Protein AF-A0A1F3GCR2-F1 (afdb_monomer)

Radius of gyration: 20.83 Å; Cα contacts (8 Å, |Δi|>4): 159; chains: 1; bounding box: 46×33×62 Å

Structure (mmCIF, N/CA/C/O backbone):
data_AF-A0A1F3GCR2-F1
#
_entry.id   AF-A0A1F3GCR2-F1
#
loop_
_atom_site.group_PDB
_atom_site.id
_atom_site.type_symbol
_atom_site.label_atom_id
_atom_site.label_alt_id
_atom_site.label_comp_id
_atom_site.label_asym_id
_atom_site.label_entity_id
_atom_site.label_seq_id
_atom_site.pdbx_PDB_ins_code
_atom_site.Cartn_x
_atom_site.Cartn_y
_atom_site.Cartn_z
_atom_site.occupancy
_atom_site.B_iso_or_equiv
_atom_site.auth_seq_id
_atom_site.auth_comp_id
_atom_site.auth_asym_id
_atom_site.auth_atom_id
_atom_site.pdbx_PDB_model_num
ATOM 1 N N . MET A 1 1 ? -13.170 -10.053 -37.640 1.00 44.31 1 MET A N 1
ATOM 2 C CA . MET A 1 1 ? -11.865 -10.417 -37.049 1.00 44.31 1 MET A CA 1
ATOM 3 C C . MET A 1 1 ? -12.094 -10.859 -35.613 1.00 44.31 1 MET A C 1
ATOM 5 O O . MET A 1 1 ? -12.408 -10.020 -34.782 1.00 44.31 1 MET A O 1
ATOM 9 N N . LYS A 1 2 ? -12.037 -12.164 -35.334 1.00 43.25 2 LYS A N 1
ATOM 10 C CA . LYS A 1 2 ? -12.021 -12.698 -33.964 1.00 43.25 2 LYS A CA 1
ATOM 11 C C . LYS A 1 2 ? -10.584 -13.135 -33.670 1.00 43.25 2 LYS A C 1
ATOM 13 O O . LYS A 1 2 ? -10.009 -13.834 -34.495 1.00 43.25 2 LYS A O 1
ATOM 18 N N . ASN A 1 3 ? -10.061 -12.718 -32.517 1.00 50.19 3 ASN A N 1
ATOM 19 C CA . ASN A 1 3 ? -8.775 -13.117 -31.923 1.00 50.19 3 ASN A CA 1
ATOM 20 C C . ASN A 1 3 ? -7.511 -12.500 -32.552 1.00 50.19 3 ASN A C 1
ATOM 22 O O . ASN A 1 3 ? -6.663 -13.206 -33.088 1.00 50.19 3 ASN A O 1
ATOM 26 N N . LEU A 1 4 ? -7.353 -11.178 -32.428 1.00 59.25 4 LEU A N 1
ATOM 27 C CA . LEU A 1 4 ? -6.036 -10.543 -32.547 1.00 59.25 4 LEU A CA 1
ATOM 28 C C . LEU A 1 4 ? -5.310 -10.690 -31.196 1.00 59.25 4 LEU A C 1
ATOM 30 O O . LEU A 1 4 ? -5.756 -10.112 -30.206 1.00 59.25 4 LEU A O 1
ATOM 34 N N . LYS A 1 5 ? -4.227 -11.473 -31.143 1.00 60.41 5 LYS A N 1
ATOM 35 C CA . LYS A 1 5 ? -3.336 -11.585 -29.977 1.00 60.41 5 LYS A CA 1
ATOM 36 C C . LYS A 1 5 ? -1.999 -10.946 -30.348 1.00 60.41 5 LYS A C 1
ATOM 38 O O . LYS A 1 5 ? -1.374 -11.366 -31.316 1.00 60.41 5 LYS A O 1
ATOM 43 N N . LEU A 1 6 ? -1.606 -9.903 -29.623 1.00 55.84 6 LEU A N 1
ATOM 44 C CA . LEU A 1 6 ? -0.288 -9.284 -29.750 1.00 55.84 6 LEU A CA 1
ATOM 45 C C . LEU A 1 6 ? 0.623 -9.934 -28.709 1.00 55.84 6 LEU A C 1
ATOM 47 O O . LEU A 1 6 ? 0.330 -9.876 -27.517 1.00 55.84 6 LEU A O 1
ATOM 51 N N . GLU A 1 7 ? 1.695 -10.569 -29.164 1.00 58.28 7 GLU A N 1
ATOM 52 C CA . GLU A 1 7 ? 2.743 -11.128 -28.308 1.00 58.28 7 GLU A CA 1
ATOM 53 C C . GLU A 1 7 ? 4.044 -10.365 -28.563 1.00 58.28 7 GLU A C 1
ATOM 55 O O . GLU A 1 7 ? 4.331 -9.962 -29.693 1.00 58.28 7 GLU A O 1
ATOM 60 N N . ILE A 1 8 ? 4.822 -10.131 -27.506 1.00 57.66 8 ILE A N 1
ATOM 61 C CA . ILE A 1 8 ? 6.130 -9.485 -27.616 1.00 57.66 8 ILE A CA 1
ATOM 62 C C . ILE A 1 8 ? 7.105 -10.528 -28.170 1.00 57.66 8 ILE A C 1
ATOM 64 O O . ILE A 1 8 ? 7.432 -11.500 -27.495 1.00 57.66 8 ILE A O 1
ATOM 68 N N . TYR A 1 9 ? 7.561 -10.336 -29.408 1.00 57.28 9 TYR A N 1
ATOM 69 C CA . TYR A 1 9 ? 8.553 -11.209 -30.030 1.00 57.28 9 TYR A CA 1
ATOM 70 C C . TYR A 1 9 ? 9.962 -10.825 -29.561 1.00 57.28 9 TYR A C 1
ATOM 72 O O . TYR A 1 9 ? 10.453 -9.737 -29.868 1.00 57.28 9 TYR A O 1
ATOM 80 N N . SER A 1 10 ? 10.618 -11.721 -28.823 1.00 56.03 10 SER A N 1
ATOM 81 C CA . SER A 1 10 ? 12.043 -11.603 -28.510 1.00 56.03 10 SER A CA 1
ATOM 82 C C . SER A 1 10 ? 12.876 -12.178 -29.665 1.00 56.03 10 SER A C 1
ATOM 84 O O . SER A 1 10 ? 12.560 -13.270 -30.136 1.00 56.03 10 SER A O 1
ATOM 86 N N . PRO A 1 11 ? 13.963 -11.517 -30.113 1.00 58.31 11 PRO A N 1
ATOM 87 C CA . PRO A 1 11 ? 14.823 -12.013 -31.194 1.00 58.31 11 PRO A CA 1
ATOM 88 C C . PRO A 1 11 ? 15.498 -13.362 -30.906 1.00 58.31 11 PRO A C 1
ATOM 90 O O . PRO A 1 11 ? 16.046 -13.967 -31.824 1.00 58.31 11 PRO A O 1
ATOM 93 N N . ASN A 1 12 ? 15.494 -13.816 -29.647 1.00 59.03 12 ASN A N 1
ATOM 94 C CA . ASN A 1 12 ? 16.051 -15.099 -29.244 1.00 59.03 12 ASN A CA 1
ATOM 95 C C . ASN A 1 12 ? 15.032 -15.888 -28.392 1.00 59.03 12 ASN A C 1
ATOM 97 O O . ASN A 1 12 ? 14.849 -15.544 -27.220 1.00 59.03 12 ASN A O 1
ATOM 101 N N . PRO A 1 13 ? 14.366 -16.913 -28.955 1.00 59.16 13 PRO A N 1
ATOM 102 C CA . PRO A 1 13 ? 13.295 -17.654 -28.285 1.00 59.16 13 PRO A CA 1
ATOM 103 C C . PRO A 1 13 ? 13.781 -18.601 -27.175 1.00 59.16 13 PRO A C 1
ATOM 105 O O . PRO A 1 13 ? 12.969 -19.038 -26.370 1.00 59.16 13 PRO A O 1
ATOM 108 N N . GLU A 1 14 ? 15.083 -18.904 -27.102 1.00 58.78 14 GLU A N 1
ATOM 109 C CA . GLU A 1 14 ? 15.666 -19.779 -26.065 1.00 58.78 14 GLU A CA 1
ATOM 110 C C . GLU A 1 14 ? 16.108 -19.027 -24.802 1.00 58.78 14 GLU A C 1
ATOM 112 O O . GLU A 1 14 ? 16.554 -19.632 -23.828 1.00 58.78 14 GLU A O 1
ATOM 117 N N . ARG A 1 15 ? 16.031 -17.692 -24.800 1.00 55.38 15 ARG A N 1
ATOM 118 C CA . ARG A 1 15 ? 16.437 -16.897 -23.644 1.00 55.38 15 ARG A CA 1
ATOM 119 C C . ARG A 1 15 ? 15.263 -16.834 -22.673 1.00 55.38 15 ARG A C 1
ATOM 121 O O . ARG A 1 15 ? 14.265 -16.199 -22.998 1.00 55.38 15 ARG A O 1
ATOM 128 N N . GLU A 1 16 ? 15.386 -17.450 -21.496 1.00 59.53 16 GLU A N 1
ATOM 129 C CA . GLU A 1 16 ? 14.458 -17.178 -20.395 1.00 59.53 16 GLU A CA 1
ATOM 130 C C . GLU A 1 16 ? 14.497 -15.678 -20.108 1.00 59.53 16 GLU A C 1
ATOM 132 O O . GLU A 1 16 ? 15.512 -15.108 -19.695 1.00 59.53 16 GLU A O 1
ATOM 137 N N . ILE A 1 17 ? 13.399 -15.012 -20.443 1.00 60.03 17 ILE A N 1
ATOM 138 C CA . ILE A 1 17 ? 13.232 -13.598 -20.178 1.00 60.03 17 ILE A CA 1
ATOM 139 C C . ILE A 1 17 ? 12.741 -13.525 -18.745 1.00 60.03 17 ILE A C 1
ATOM 141 O O . ILE A 1 17 ? 11.571 -13.768 -18.471 1.00 60.03 17 ILE A O 1
ATOM 145 N N . ASP A 1 18 ? 13.653 -13.226 -17.831 1.00 68.25 18 ASP A N 1
ATOM 146 C CA . ASP A 1 18 ? 13.284 -12.867 -16.472 1.00 68.25 18 ASP A CA 1
ATOM 147 C C . ASP A 1 18 ? 12.486 -11.552 -16.532 1.00 68.25 18 ASP A C 1
ATOM 149 O O . ASP A 1 18 ? 13.044 -10.487 -16.818 1.00 68.25 18 ASP A O 1
ATOM 153 N N . THR A 1 19 ? 11.166 -11.643 -16.358 1.00 69.56 19 THR A N 1
ATOM 154 C CA . THR A 1 19 ? 10.236 -10.504 -16.411 1.00 69.56 19 THR A CA 1
ATOM 155 C C . THR A 1 19 ? 9.913 -9.948 -15.031 1.00 69.56 19 THR A C 1
ATOM 157 O O . THR A 1 19 ? 9.610 -8.760 -14.906 1.00 69.56 19 THR A O 1
ATOM 160 N N . ASP A 1 20 ? 10.007 -10.777 -13.991 1.00 76.25 20 ASP A N 1
ATOM 161 C CA . ASP A 1 20 ? 9.373 -10.505 -12.706 1.00 76.25 20 ASP A CA 1
ATOM 162 C C . ASP A 1 20 ? 10.411 -10.087 -11.671 1.00 76.25 20 ASP A C 1
ATOM 164 O O . ASP A 1 20 ? 11.407 -10.766 -11.434 1.00 76.25 20 ASP A O 1
ATOM 168 N N . THR A 1 21 ? 10.206 -8.941 -11.028 1.00 81.12 21 THR A N 1
ATOM 169 C CA . THR A 1 21 ? 11.073 -8.492 -9.933 1.00 81.12 21 THR A CA 1
ATOM 170 C C . THR A 1 21 ? 10.354 -8.662 -8.605 1.00 81.12 21 THR A C 1
ATOM 172 O O . THR A 1 21 ? 9.324 -8.033 -8.368 1.00 81.12 21 THR A O 1
ATOM 175 N N . VAL A 1 22 ? 10.937 -9.476 -7.725 1.00 84.88 22 VAL A N 1
ATOM 176 C CA . VAL A 1 22 ? 10.458 -9.679 -6.356 1.00 84.88 22 VAL A CA 1
ATOM 177 C C . VAL A 1 22 ? 11.186 -8.723 -5.416 1.00 84.88 22 VAL A C 1
ATOM 179 O O . VAL A 1 22 ? 12.404 -8.559 -5.491 1.00 84.88 22 VAL A O 1
ATOM 182 N N . TYR A 1 23 ? 10.426 -8.084 -4.531 1.00 83.50 23 TYR A N 1
ATOM 183 C CA . TYR A 1 23 ? 10.950 -7.279 -3.436 1.00 83.50 23 TYR A CA 1
ATOM 184 C C . TYR A 1 23 ? 10.464 -7.882 -2.121 1.00 83.50 23 TYR A C 1
ATOM 186 O O . TYR A 1 23 ? 9.260 -8.015 -1.914 1.00 83.50 23 TYR A O 1
ATOM 194 N N . GLU A 1 24 ? 11.396 -8.204 -1.232 1.00 82.19 24 GLU A N 1
ATOM 195 C CA . GLU A 1 24 ? 11.115 -8.837 0.054 1.00 82.19 24 GLU A CA 1
ATOM 196 C C . GLU A 1 24 ? 11.684 -8.017 1.214 1.00 82.19 24 GLU A C 1
ATOM 198 O O . GLU A 1 24 ? 12.645 -7.256 1.063 1.00 82.19 24 GLU A O 1
ATOM 203 N N . ASN A 1 25 ? 11.056 -8.152 2.381 1.00 78.38 25 ASN A N 1
ATOM 204 C CA . ASN A 1 25 ? 11.597 -7.630 3.625 1.00 78.38 25 ASN A CA 1
ATOM 205 C C . ASN A 1 25 ? 12.339 -8.751 4.357 1.00 78.38 25 ASN A C 1
ATOM 207 O O . ASN A 1 25 ? 11.826 -9.861 4.451 1.00 78.38 25 ASN A O 1
ATOM 211 N N . ILE A 1 26 ? 13.495 -8.440 4.938 1.00 79.94 26 ILE A N 1
ATOM 212 C CA . ILE A 1 26 ? 14.248 -9.395 5.756 1.00 79.94 26 ILE A CA 1
ATOM 213 C C . ILE A 1 26 ? 13.646 -9.377 7.165 1.00 79.94 26 ILE A C 1
ATOM 215 O O . ILE A 1 26 ? 13.687 -8.349 7.846 1.00 79.94 26 ILE A O 1
ATOM 219 N N . ILE A 1 27 ? 13.059 -10.497 7.590 1.00 75.94 27 ILE A N 1
ATOM 220 C CA . ILE A 1 27 ? 12.409 -10.659 8.900 1.00 75.94 27 ILE A CA 1
ATOM 221 C C . ILE A 1 27 ? 13.014 -11.827 9.679 1.00 75.94 27 ILE A C 1
ATOM 223 O O . ILE A 1 27 ? 13.680 -12.686 9.114 1.00 75.94 27 ILE A O 1
ATOM 227 N N . ASN A 1 28 ? 12.774 -11.854 10.991 1.00 74.75 28 ASN A N 1
ATOM 228 C CA . ASN A 1 28 ? 13.057 -13.029 11.806 1.00 74.75 28 ASN A CA 1
ATOM 229 C C . ASN A 1 28 ? 11.890 -14.024 11.667 1.00 74.75 28 ASN A C 1
ATOM 231 O O . ASN A 1 28 ? 10.785 -13.733 12.130 1.00 74.75 28 ASN A O 1
ATOM 235 N N . GLU A 1 29 ? 12.139 -15.159 11.013 1.00 74.12 29 GLU A N 1
ATOM 236 C CA . GLU A 1 29 ? 11.129 -16.177 10.688 1.00 74.12 29 GLU A CA 1
ATOM 237 C C . GLU A 1 29 ? 10.505 -16.830 11.932 1.00 74.12 29 GLU A C 1
ATOM 239 O O . GLU A 1 29 ? 9.338 -17.211 11.905 1.00 74.12 29 GLU A O 1
ATOM 244 N N . ASP A 1 30 ? 11.228 -16.882 13.055 1.00 77.38 30 ASP A N 1
ATOM 245 C CA . ASP A 1 30 ? 10.810 -17.630 14.250 1.00 77.38 30 ASP A CA 1
ATOM 246 C C . ASP A 1 30 ? 9.564 -17.047 14.948 1.00 77.38 30 ASP A C 1
ATOM 248 O O . ASP A 1 30 ? 8.899 -17.735 15.725 1.00 77.38 30 ASP A O 1
ATOM 252 N N . TYR A 1 31 ? 9.238 -15.772 14.704 1.00 70.06 31 TYR A N 1
ATOM 253 C CA . TYR A 1 31 ? 8.223 -15.034 15.474 1.00 70.06 31 TYR A CA 1
ATOM 254 C C . TYR A 1 31 ? 7.165 -14.331 14.619 1.00 70.06 31 TYR A C 1
ATOM 256 O O . TYR A 1 31 ? 6.331 -13.596 15.158 1.00 70.06 31 TYR A O 1
ATOM 264 N N . VAL A 1 32 ? 7.187 -14.513 13.297 1.00 70.81 32 VAL A N 1
ATOM 265 C CA . VAL A 1 32 ? 6.358 -13.735 12.369 1.00 70.81 32 VAL A CA 1
ATOM 266 C C . VAL A 1 32 ? 5.591 -14.669 11.440 1.00 70.81 32 VAL A C 1
ATOM 268 O O . VAL A 1 32 ? 6.116 -15.665 10.957 1.00 70.81 32 VAL A O 1
ATOM 271 N N . LYS A 1 33 ? 4.318 -14.351 11.189 1.00 72.19 33 LYS A N 1
ATOM 272 C CA . LYS A 1 33 ? 3.535 -15.034 10.154 1.00 72.19 33 LYS A CA 1
ATOM 273 C C . LYS A 1 33 ? 3.915 -14.483 8.786 1.00 72.19 33 LYS A C 1
ATOM 275 O O . LYS A 1 33 ? 4.009 -13.266 8.632 1.00 72.19 33 LYS A O 1
ATOM 280 N N . GLU A 1 34 ? 4.067 -15.368 7.807 1.00 74.06 34 GLU A N 1
ATOM 281 C CA . GLU A 1 34 ? 4.267 -14.972 6.415 1.00 74.06 34 GLU A CA 1
ATOM 282 C C . GLU A 1 34 ? 3.098 -14.091 5.946 1.00 74.06 34 GLU A C 1
ATOM 284 O O . GLU A 1 34 ? 1.926 -14.396 6.187 1.00 74.06 34 GLU A O 1
ATOM 289 N N . GLY A 1 35 ? 3.434 -12.946 5.352 1.00 74.75 35 GLY A N 1
ATOM 290 C CA . GLY A 1 35 ? 2.455 -12.022 4.789 1.00 74.75 35 GLY A CA 1
ATOM 291 C C . GLY A 1 35 ? 1.962 -12.487 3.420 1.00 74.75 35 GLY A C 1
ATOM 292 O O . GLY A 1 35 ? 2.582 -13.320 2.768 1.00 74.75 35 GLY A O 1
ATOM 293 N N . GLU A 1 36 ? 0.858 -11.913 2.953 1.00 79.38 36 GLU A N 1
ATOM 294 C CA . GLU A 1 36 ? 0.371 -12.185 1.599 1.00 79.38 36 GLU A CA 1
ATOM 295 C C . GLU A 1 36 ? 1.286 -11.562 0.535 1.00 79.38 36 GLU A C 1
ATOM 297 O O . GLU A 1 36 ? 1.768 -10.432 0.677 1.00 79.38 36 GLU A O 1
ATOM 302 N N . THR A 1 37 ? 1.489 -12.278 -0.574 1.00 83.88 37 THR A N 1
ATOM 303 C CA . THR A 1 37 ? 2.193 -11.746 -1.744 1.00 83.88 37 THR A CA 1
ATOM 304 C C . THR A 1 37 ? 1.348 -10.672 -2.429 1.00 83.88 37 THR A C 1
ATOM 306 O O . THR A 1 37 ? 0.215 -10.916 -2.841 1.00 83.88 37 THR A O 1
ATOM 309 N N . ILE A 1 38 ? 1.918 -9.480 -2.613 1.00 84.00 38 ILE A N 1
ATOM 310 C CA . ILE A 1 38 ? 1.239 -8.359 -3.271 1.00 84.00 38 ILE A CA 1
ATOM 311 C C . ILE A 1 38 ? 1.694 -8.269 -4.730 1.00 84.00 38 ILE A C 1
ATOM 313 O O . ILE A 1 38 ? 2.818 -7.861 -5.016 1.00 84.00 38 ILE A O 1
ATOM 317 N N . GLY A 1 39 ? 0.798 -8.605 -5.661 1.00 86.25 39 GLY A N 1
ATOM 318 C CA . GLY A 1 39 ? 1.018 -8.430 -7.099 1.00 86.25 39 GLY A CA 1
ATOM 319 C C . GLY A 1 39 ? 0.697 -7.008 -7.565 1.00 86.25 39 GLY A C 1
ATOM 320 O O . GLY A 1 39 ? -0.440 -6.546 -7.441 1.00 86.25 39 GLY A O 1
ATOM 321 N N . LEU A 1 40 ? 1.681 -6.308 -8.132 1.00 84.88 40 LEU A N 1
ATOM 322 C CA . LEU A 1 40 ? 1.511 -4.948 -8.648 1.00 84.88 40 LEU A CA 1
ATOM 323 C C . LEU A 1 40 ? 1.175 -4.958 -10.143 1.00 84.88 40 LEU A C 1
ATOM 325 O O . LEU A 1 40 ? 1.796 -5.660 -10.934 1.00 84.88 40 LEU A O 1
ATOM 329 N N . LYS A 1 41 ? 0.188 -4.145 -10.541 1.00 85.94 41 LYS A N 1
ATOM 330 C CA . LYS A 1 41 ? -0.199 -3.977 -11.957 1.00 85.94 41 LYS A CA 1
ATOM 331 C C . LYS A 1 41 ? 0.622 -2.918 -12.691 1.00 85.94 41 LYS A C 1
ATOM 333 O O . LYS A 1 41 ? 0.663 -2.936 -13.916 1.00 85.94 41 LYS A O 1
ATOM 338 N N . ILE A 1 42 ? 1.200 -1.975 -11.950 1.00 84.94 42 ILE A N 1
ATOM 339 C CA . ILE A 1 42 ? 2.044 -0.881 -12.440 1.00 84.94 42 ILE A CA 1
ATOM 340 C C . ILE A 1 42 ? 3.344 -0.976 -11.649 1.00 84.94 42 ILE A C 1
ATOM 342 O O . ILE A 1 42 ? 3.291 -0.972 -10.418 1.00 84.94 42 ILE A O 1
ATOM 346 N N . CYS A 1 43 ? 4.473 -1.078 -12.347 1.00 86.38 43 CYS A N 1
ATOM 347 C CA . CYS A 1 43 ? 5.771 -1.383 -11.745 1.00 86.38 43 CYS A CA 1
ATOM 348 C C . CYS A 1 43 ? 6.876 -0.535 -12.369 1.00 86.38 43 CYS A C 1
ATOM 350 O O . CYS A 1 43 ? 6.868 -0.248 -13.569 1.00 86.38 43 CYS A O 1
ATOM 352 N N . THR A 1 44 ? 7.867 -0.183 -11.564 1.00 88.00 44 THR A N 1
ATOM 353 C CA . THR A 1 44 ? 9.068 0.519 -12.007 1.00 88.00 44 THR A CA 1
ATOM 354 C C . THR A 1 44 ? 9.848 -0.328 -13.007 1.00 88.00 44 THR A C 1
ATOM 356 O O . THR A 1 44 ? 9.971 -1.541 -12.852 1.00 88.00 44 THR A O 1
ATOM 359 N N . TYR A 1 45 ? 10.400 0.310 -14.038 1.00 87.44 45 TYR A N 1
ATOM 360 C CA . TYR A 1 45 ? 11.250 -0.385 -14.998 1.00 87.44 45 TYR A CA 1
ATOM 361 C C . TYR A 1 45 ? 12.582 -0.792 -14.352 1.00 87.44 45 TYR A C 1
ATOM 363 O O . TYR A 1 45 ? 13.316 0.051 -13.838 1.00 87.44 45 TYR A O 1
ATOM 371 N N . THR A 1 46 ? 12.906 -2.084 -14.404 1.00 82.31 46 THR A N 1
ATOM 372 C CA . THR A 1 46 ? 14.088 -2.675 -13.749 1.00 82.31 46 THR A CA 1
ATOM 373 C C . THR A 1 46 ? 15.223 -3.017 -14.716 1.00 82.31 46 THR A C 1
ATOM 375 O O . THR A 1 46 ? 16.195 -3.652 -14.320 1.00 82.31 46 THR A O 1
ATOM 378 N N . GLY A 1 47 ? 15.127 -2.609 -15.987 1.00 77.50 47 GLY A N 1
ATOM 379 C CA . GLY A 1 47 ? 16.101 -2.995 -17.020 1.00 77.50 47 GLY A CA 1
ATOM 380 C C . GLY A 1 47 ? 15.883 -4.398 -17.596 1.00 77.50 47 GLY A C 1
ATOM 381 O O . GLY A 1 47 ? 16.661 -4.828 -18.445 1.00 77.50 47 GLY A O 1
ATOM 382 N N . LYS A 1 48 ? 14.836 -5.095 -17.136 1.00 80.00 48 LYS A N 1
ATOM 383 C CA . LYS A 1 48 ? 14.336 -6.363 -17.683 1.00 80.00 48 LYS A CA 1
ATOM 384 C C . LYS A 1 48 ? 13.548 -6.121 -18.981 1.00 80.00 48 LYS A C 1
ATOM 386 O O . LYS A 1 48 ? 13.683 -5.079 -19.622 1.00 80.00 48 LYS A O 1
ATOM 391 N N . SER A 1 49 ? 12.728 -7.083 -19.401 1.00 69.56 49 SER A N 1
ATOM 392 C CA . SER A 1 49 ? 11.865 -6.929 -20.576 1.00 69.56 49 SER A CA 1
ATOM 393 C C . SER A 1 49 ? 10.997 -5.675 -20.515 1.00 69.56 49 SER A C 1
ATOM 395 O O . SER A 1 49 ? 10.512 -5.286 -19.451 1.00 69.56 49 SER A O 1
ATOM 397 N N . LEU A 1 50 ? 10.730 -5.095 -21.684 1.00 66.06 50 LEU A N 1
ATOM 398 C CA . LEU A 1 50 ? 9.767 -4.009 -21.830 1.00 66.06 50 LEU A CA 1
ATOM 399 C C . LEU A 1 50 ? 8.391 -4.456 -21.319 1.00 66.06 50 LEU A C 1
ATOM 401 O O . LEU A 1 50 ? 7.856 -5.470 -21.764 1.00 66.06 50 LEU A O 1
ATOM 405 N N . SER A 1 51 ? 7.820 -3.674 -20.407 1.00 71.38 51 SER A N 1
ATOM 406 C CA . SER A 1 51 ? 6.479 -3.885 -19.870 1.00 71.38 51 SER A CA 1
ATOM 407 C C . SER A 1 51 ? 5.630 -2.643 -20.103 1.00 71.38 51 SER A C 1
ATOM 409 O O . SER A 1 51 ? 6.051 -1.526 -19.802 1.00 71.38 51 SER A O 1
ATOM 411 N N . TYR A 1 52 ? 4.405 -2.833 -20.597 1.00 73.69 52 TYR A N 1
ATOM 412 C CA . TYR A 1 52 ? 3.417 -1.754 -20.729 1.00 73.69 52 TYR A CA 1
ATOM 413 C C . TYR A 1 52 ? 2.985 -1.175 -19.373 1.00 73.69 52 TYR A C 1
ATOM 415 O O . TYR A 1 52 ? 2.399 -0.097 -19.317 1.00 73.69 52 TYR A O 1
ATOM 423 N N . SER A 1 53 ? 3.289 -1.881 -18.284 1.00 81.50 53 SER A N 1
ATOM 424 C CA . SER A 1 53 ? 3.004 -1.468 -16.913 1.00 81.50 53 SER A C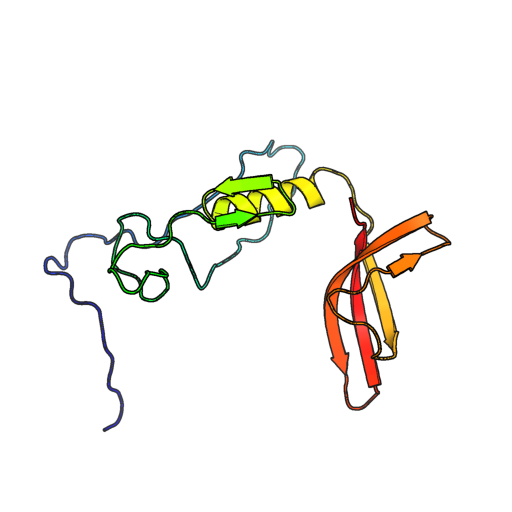A 1
ATOM 425 C C . SER A 1 53 ? 4.046 -0.512 -16.327 1.00 81.50 53 SER A C 1
ATOM 427 O O . SER A 1 53 ? 3.865 -0.060 -15.196 1.00 81.50 53 SER A O 1
ATOM 429 N N . SER A 1 54 ? 5.123 -0.200 -17.059 1.00 87.19 54 SER A N 1
ATOM 430 C CA . SER A 1 54 ? 6.160 0.722 -16.596 1.00 87.19 54 SER A CA 1
ATOM 431 C C . SER A 1 54 ? 5.913 2.154 -17.075 1.00 87.19 54 SER A C 1
ATOM 433 O O . SER A 1 54 ? 5.985 2.421 -18.276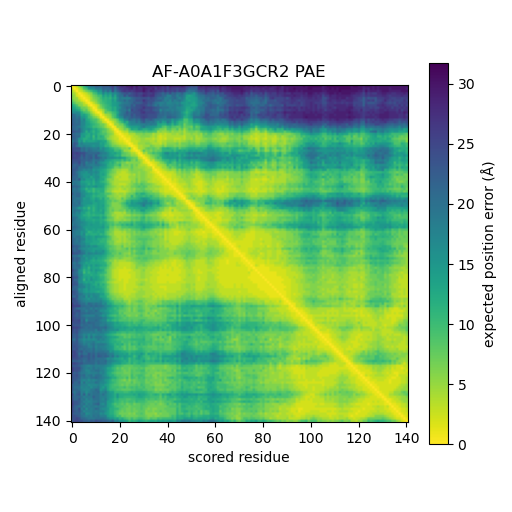 1.00 87.19 54 SER A O 1
ATOM 435 N N . PRO A 1 55 ? 5.640 3.101 -16.160 1.00 86.25 55 PRO A N 1
ATOM 436 C CA . PRO A 1 55 ? 5.364 4.478 -16.535 1.00 86.25 55 PRO A CA 1
ATOM 437 C C . PRO A 1 55 ? 6.627 5.175 -17.059 1.00 86.25 55 PRO A C 1
ATOM 439 O O . PRO A 1 55 ? 7.707 5.091 -16.467 1.00 86.25 55 PRO A O 1
ATOM 442 N N . PHE A 1 56 ? 6.472 5.911 -18.158 1.00 88.69 56 PHE A N 1
ATOM 443 C CA . PHE A 1 56 ? 7.513 6.730 -18.770 1.00 88.69 56 PHE A CA 1
ATOM 444 C C . PHE A 1 56 ? 6.981 8.136 -19.064 1.00 88.69 56 PHE A C 1
ATOM 446 O O . PHE A 1 56 ? 5.782 8.355 -19.241 1.00 88.69 56 PHE A O 1
ATOM 453 N N . LEU A 1 57 ? 7.884 9.108 -19.071 1.00 88.00 57 LEU A N 1
ATOM 454 C CA . LEU A 1 57 ? 7.605 10.496 -19.413 1.00 88.00 57 LEU A CA 1
ATOM 455 C C . LEU A 1 57 ? 7.576 10.666 -20.937 1.00 88.00 57 LEU A C 1
ATOM 457 O O . LEU A 1 57 ? 8.161 9.877 -21.673 1.00 88.00 57 LEU A O 1
ATOM 461 N N . SER A 1 58 ? 6.965 11.742 -21.435 1.00 88.56 58 SER A N 1
ATOM 462 C CA . SER A 1 58 ? 6.882 12.027 -22.880 1.00 88.56 58 SER A CA 1
ATOM 463 C C . SER A 1 58 ? 8.244 12.133 -23.586 1.00 88.56 58 SER A C 1
ATOM 465 O O . SER A 1 58 ? 8.312 12.005 -24.804 1.00 88.56 58 SER A O 1
ATOM 467 N N . ASN A 1 59 ? 9.325 12.349 -22.831 1.00 89.00 59 ASN A N 1
ATOM 468 C CA . ASN A 1 59 ? 10.705 12.370 -23.319 1.00 89.00 59 ASN A CA 1
ATOM 469 C C . ASN A 1 59 ? 11.344 10.969 -23.444 1.00 89.00 59 ASN A C 1
ATOM 471 O O . ASN A 1 59 ? 12.515 10.875 -23.799 1.00 89.00 59 ASN A O 1
ATOM 475 N N . GLY A 1 60 ? 10.602 9.898 -23.142 1.00 83.75 60 GLY A N 1
ATOM 476 C CA . GLY A 1 60 ? 11.065 8.511 -23.217 1.00 83.75 60 GLY A CA 1
ATOM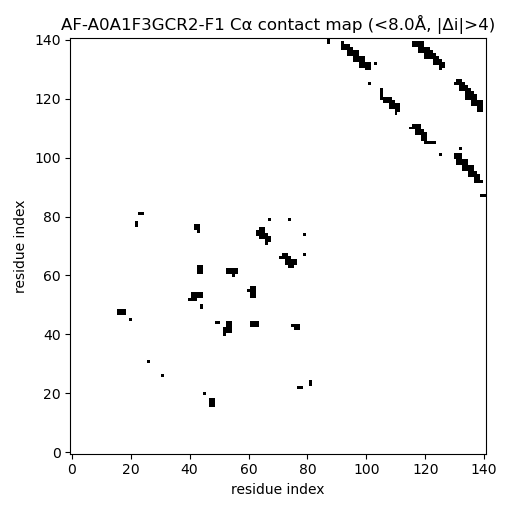 477 C C . GLY A 1 60 ? 11.774 7.995 -21.960 1.00 83.75 60 GLY A C 1
ATOM 478 O O . GLY A 1 60 ? 12.166 6.831 -21.925 1.00 83.75 60 GLY A O 1
ATOM 479 N N . SER A 1 61 ? 11.926 8.816 -20.917 1.00 87.94 61 SER A N 1
ATOM 480 C CA . SER A 1 61 ? 12.556 8.400 -19.660 1.00 87.94 61 SER A CA 1
ATOM 481 C C . SER A 1 61 ? 11.568 7.686 -18.739 1.00 87.94 61 SER A C 1
ATOM 483 O O . SER A 1 61 ? 10.476 8.193 -18.478 1.00 87.94 61 SER A O 1
ATOM 485 N N . TYR A 1 62 ? 11.967 6.543 -18.182 1.00 88.62 62 TYR A N 1
ATOM 486 C CA . TYR A 1 62 ? 11.180 5.834 -17.170 1.00 88.62 62 TYR A CA 1
ATOM 487 C C . TYR A 1 62 ? 11.128 6.591 -15.842 1.00 88.62 62 TYR A C 1
ATOM 489 O O . TYR A 1 62 ? 12.109 7.204 -15.415 1.00 88.62 62 TYR A O 1
ATOM 497 N N . ILE A 1 63 ? 9.988 6.504 -15.159 1.00 88.88 63 ILE A N 1
ATOM 498 C CA . ILE A 1 63 ? 9.848 7.007 -13.793 1.00 88.88 63 ILE A CA 1
ATOM 499 C C . ILE A 1 63 ? 10.410 5.949 -12.841 1.00 88.88 63 ILE A C 1
ATOM 501 O O . ILE A 1 63 ? 9.817 4.887 -12.676 1.00 88.88 63 ILE A O 1
ATOM 505 N N . LEU A 1 64 ? 11.565 6.239 -12.236 1.00 88.56 64 LEU A N 1
ATOM 506 C CA . LEU A 1 64 ? 12.274 5.297 -11.358 1.00 88.56 64 LEU A CA 1
ATOM 507 C C . LEU A 1 64 ? 11.983 5.508 -9.869 1.00 88.56 64 LEU A C 1
ATOM 509 O O . LEU A 1 64 ? 11.995 4.563 -9.085 1.00 88.56 64 LEU A O 1
ATOM 513 N N . THR A 1 65 ? 11.752 6.751 -9.456 1.00 91.06 65 THR A N 1
ATOM 514 C CA . THR A 1 65 ? 11.542 7.103 -8.050 1.00 91.06 65 THR A CA 1
ATOM 515 C C . THR A 1 65 ? 10.359 8.043 -7.902 1.00 91.06 65 THR A C 1
ATOM 517 O O . THR A 1 65 ? 10.042 8.821 -8.802 1.00 91.06 65 THR A O 1
ATOM 520 N N . LEU A 1 66 ? 9.702 7.964 -6.746 1.00 89.69 66 LEU A N 1
ATOM 521 C CA . LEU A 1 66 ? 8.631 8.865 -6.343 1.00 89.69 66 LEU A CA 1
ATOM 522 C C . LEU A 1 66 ? 8.946 9.451 -4.971 1.00 89.69 66 LEU A C 1
ATOM 524 O O . LEU A 1 66 ? 9.483 8.772 -4.092 1.00 89.69 66 LEU A O 1
ATOM 528 N N . THR A 1 67 ? 8.570 10.712 -4.786 1.00 90.25 67 THR A N 1
ATOM 529 C CA . THR A 1 67 ? 8.625 11.373 -3.483 1.00 90.25 67 THR A CA 1
ATOM 530 C C . THR A 1 67 ? 7.349 11.054 -2.716 1.00 90.25 67 THR A C 1
ATOM 532 O O . THR A 1 67 ? 6.251 11.396 -3.154 1.00 90.25 67 THR A O 1
ATOM 535 N N . ASN A 1 68 ? 7.483 10.414 -1.556 1.00 89.50 68 ASN A N 1
ATOM 536 C CA . ASN A 1 68 ? 6.373 10.184 -0.642 1.00 89.50 68 ASN A CA 1
ATOM 537 C C . ASN A 1 68 ? 6.438 11.192 0.510 1.00 89.50 68 ASN A C 1
ATOM 539 O O . ASN A 1 68 ? 7.298 11.087 1.384 1.00 89.50 68 ASN A O 1
ATOM 543 N N . SER A 1 69 ? 5.507 12.147 0.536 1.00 88.31 69 SER A N 1
ATOM 544 C CA . SER A 1 69 ? 5.467 13.196 1.564 1.00 88.31 69 SER A CA 1
ATOM 545 C C . SER A 1 69 ? 5.168 12.669 2.970 1.00 88.31 69 SER A C 1
ATOM 547 O O . SER A 1 69 ? 5.645 13.246 3.938 1.00 88.31 69 SER A O 1
ATOM 549 N N . ALA A 1 70 ? 4.415 11.572 3.104 1.00 84.56 70 ALA A N 1
ATOM 550 C CA . ALA A 1 70 ? 4.070 11.008 4.412 1.00 84.56 70 ALA A CA 1
ATOM 551 C C . ALA A 1 70 ? 5.270 10.324 5.087 1.00 84.56 70 ALA A C 1
ATOM 553 O O . ALA A 1 70 ? 5.389 10.335 6.308 1.00 84.56 70 ALA A O 1
ATOM 554 N N . LEU A 1 71 ? 6.166 9.733 4.293 1.00 85.06 71 LEU A N 1
ATOM 555 C CA . LEU A 1 71 ? 7.386 9.087 4.779 1.00 85.06 71 LEU A CA 1
ATOM 556 C C . LEU A 1 71 ? 8.625 9.990 4.683 1.00 85.06 71 LEU A C 1
ATOM 558 O O . LEU A 1 71 ? 9.652 9.638 5.255 1.00 85.06 71 LEU A O 1
ATOM 562 N N . ASN A 1 72 ? 8.519 11.131 3.993 1.00 88.75 72 ASN A N 1
ATOM 563 C CA . ASN A 1 72 ? 9.614 12.046 3.664 1.00 88.75 72 ASN A CA 1
ATOM 564 C C . ASN A 1 72 ? 10.814 11.336 3.007 1.00 88.75 72 ASN A C 1
ATOM 566 O O . ASN A 1 72 ? 11.968 11.547 3.377 1.00 88.75 72 ASN A O 1
ATOM 570 N N . VAL A 1 73 ? 10.529 10.450 2.050 1.00 90.94 73 VAL A N 1
ATOM 571 C CA . VAL A 1 73 ? 11.535 9.670 1.313 1.00 90.94 73 VAL A CA 1
ATOM 572 C C . VAL A 1 73 ? 11.311 9.779 -0.190 1.00 90.94 73 VAL A C 1
ATOM 574 O O . VAL A 1 73 ? 10.170 9.857 -0.651 1.00 90.94 73 VAL A O 1
ATOM 577 N N . THR A 1 74 ? 12.404 9.715 -0.947 1.00 93.62 74 THR A N 1
ATOM 578 C CA . THR A 1 74 ? 12.391 9.607 -2.410 1.00 93.62 74 THR A CA 1
ATOM 579 C C . THR A 1 74 ? 13.049 8.295 -2.802 1.00 93.62 74 THR A C 1
ATOM 581 O O . THR A 1 74 ? 14.263 8.143 -2.691 1.00 93.62 74 THR A O 1
ATOM 584 N N . GLN A 1 75 ? 12.244 7.324 -3.225 1.00 92.62 75 GLN A N 1
ATOM 585 C CA . GLN A 1 75 ? 12.711 5.975 -3.554 1.00 92.62 75 GLN A CA 1
ATOM 586 C C . GLN A 1 75 ? 11.768 5.306 -4.559 1.00 92.62 75 GLN A C 1
ATOM 588 O O . GLN A 1 75 ? 10.771 5.894 -4.979 1.00 92.62 75 GLN A O 1
ATOM 593 N N . THR A 1 76 ? 12.076 4.071 -4.952 1.00 91.62 76 THR A N 1
ATOM 594 C CA . THR A 1 76 ? 11.200 3.270 -5.816 1.00 91.62 76 THR A CA 1
ATOM 595 C C . THR A 1 76 ? 9.827 3.056 -5.148 1.00 91.62 76 THR A C 1
ATOM 597 O O . THR A 1 76 ? 9.777 2.766 -3.942 1.00 91.62 76 THR A O 1
ATOM 600 N N . PRO A 1 77 ? 8.714 3.176 -5.890 1.00 89.94 77 PRO A N 1
ATOM 601 C CA . PRO A 1 77 ? 7.356 2.927 -5.401 1.00 89.94 77 PRO A CA 1
ATOM 602 C C . PRO A 1 77 ? 7.207 1.626 -4.597 1.00 89.94 77 PRO A C 1
ATOM 604 O O . PRO A 1 77 ? 6.602 1.625 -3.528 1.00 89.94 77 PRO A O 1
ATOM 607 N N . GLU A 1 78 ? 7.825 0.542 -5.056 1.00 90.75 78 GLU A N 1
ATOM 608 C CA . GLU A 1 78 ? 7.745 -0.798 -4.468 1.00 90.75 78 GLU A CA 1
ATOM 609 C C . GLU A 1 78 ? 8.332 -0.821 -3.049 1.00 90.75 78 GLU A C 1
ATOM 611 O O . GLU A 1 78 ? 7.678 -1.244 -2.096 1.00 90.75 78 GLU A O 1
ATOM 616 N N . LYS A 1 79 ? 9.528 -0.243 -2.871 1.00 90.56 79 LYS A N 1
ATOM 617 C CA . LYS A 1 79 ? 10.152 -0.065 -1.546 1.00 90.56 79 LYS A CA 1
ATOM 618 C C . LYS A 1 79 ? 9.304 0.803 -0.620 1.00 90.56 79 LYS A C 1
ATOM 620 O O . LYS A 1 79 ? 9.228 0.538 0.575 1.00 90.56 79 LYS A O 1
ATOM 625 N N . THR A 1 80 ? 8.637 1.819 -1.167 1.00 91.38 80 THR A N 1
ATOM 626 C CA . THR A 1 80 ? 7.741 2.693 -0.395 1.00 91.38 80 THR A CA 1
ATOM 627 C C . THR A 1 80 ? 6.534 1.927 0.140 1.00 91.38 80 THR A C 1
ATOM 629 O O . THR A 1 80 ? 6.145 2.132 1.290 1.00 91.38 80 THR A O 1
ATOM 632 N N . ILE A 1 81 ? 5.965 1.017 -0.657 1.00 90.50 81 ILE A N 1
ATOM 633 C CA . ILE A 1 81 ? 4.865 0.140 -0.235 1.00 90.50 81 ILE A CA 1
ATOM 634 C C . ILE A 1 81 ? 5.327 -0.780 0.899 1.00 90.50 81 ILE A C 1
ATOM 636 O O . ILE A 1 81 ? 4.670 -0.817 1.940 1.00 90.50 81 ILE A O 1
ATOM 640 N N . ILE A 1 82 ? 6.474 -1.449 0.739 1.00 89.75 82 ILE A N 1
ATOM 641 C CA . ILE A 1 82 ? 7.039 -2.331 1.773 1.00 89.75 82 ILE A CA 1
ATOM 642 C C . ILE A 1 82 ? 7.289 -1.550 3.062 1.00 89.75 82 ILE A C 1
ATOM 644 O O . ILE A 1 82 ? 6.814 -1.944 4.122 1.00 89.75 82 ILE A O 1
ATOM 648 N N . GLN A 1 83 ? 7.959 -0.399 2.985 1.00 90.56 83 GLN A N 1
ATOM 649 C CA . GLN A 1 83 ? 8.247 0.421 4.160 1.00 90.56 83 GLN A CA 1
ATOM 650 C C . GLN A 1 83 ? 6.970 0.881 4.875 1.00 90.56 83 GLN A C 1
ATOM 652 O O . GLN A 1 83 ? 6.936 0.919 6.104 1.00 90.56 83 GLN A O 1
ATOM 657 N N . ARG A 1 84 ? 5.912 1.219 4.126 1.00 89.25 84 ARG A N 1
ATOM 658 C CA . ARG A 1 84 ? 4.608 1.573 4.701 1.00 89.25 84 ARG A CA 1
ATOM 659 C C . ARG A 1 84 ? 4.001 0.399 5.470 1.00 89.25 84 ARG A C 1
ATOM 661 O O . ARG A 1 84 ? 3.547 0.598 6.592 1.00 89.25 84 ARG A O 1
ATOM 668 N N . LEU A 1 85 ? 4.013 -0.801 4.889 1.00 87.81 85 LEU A N 1
ATOM 669 C CA . LEU A 1 85 ? 3.484 -2.009 5.529 1.00 87.81 85 LEU A CA 1
ATOM 670 C C . LEU A 1 85 ? 4.295 -2.384 6.770 1.00 87.81 85 LEU A C 1
ATOM 672 O O . LEU A 1 85 ? 3.715 -2.598 7.828 1.00 87.81 85 LEU A O 1
ATOM 676 N N . VAL A 1 86 ? 5.626 -2.374 6.673 1.00 87.06 86 VAL A N 1
ATOM 677 C CA . VAL A 1 86 ? 6.510 -2.637 7.814 1.00 87.06 86 VAL A CA 1
ATOM 678 C C . VAL A 1 86 ? 6.226 -1.648 8.940 1.00 87.06 86 VAL A C 1
ATOM 680 O O . VAL A 1 86 ? 6.020 -2.069 10.068 1.00 87.06 86 VAL A O 1
ATOM 683 N N . LYS A 1 87 ? 6.127 -0.344 8.658 1.00 87.56 87 LYS A N 1
ATOM 684 C CA . LYS A 1 87 ? 5.808 0.648 9.698 1.00 87.56 87 LYS A CA 1
ATOM 685 C C . LYS A 1 87 ? 4.441 0.413 10.349 1.00 87.56 87 LYS A C 1
ATOM 687 O O . LYS A 1 87 ? 4.341 0.520 11.565 1.00 87.56 87 LYS A O 1
ATOM 692 N N . GLN A 1 88 ? 3.419 0.074 9.562 1.00 85.56 88 GLN A N 1
ATOM 693 C CA . GLN A 1 88 ? 2.063 -0.164 10.065 1.00 85.56 88 GLN A CA 1
ATOM 694 C C . GLN A 1 88 ? 1.972 -1.429 10.932 1.00 85.56 88 GLN A C 1
ATOM 696 O O . GLN A 1 88 ? 1.302 -1.424 11.961 1.00 85.56 88 GLN A O 1
ATOM 701 N N . TYR A 1 89 ? 2.649 -2.506 10.529 1.00 84.56 89 TYR A N 1
ATOM 702 C CA . TYR A 1 89 ? 2.519 -3.829 11.147 1.00 84.56 89 TYR A CA 1
ATOM 703 C C . TYR A 1 89 ? 3.701 -4.226 12.044 1.00 84.56 89 TYR A C 1
ATOM 705 O O . TYR A 1 89 ? 3.677 -5.294 12.647 1.00 84.56 89 TYR A O 1
ATOM 713 N N . SER A 1 90 ? 4.717 -3.369 12.197 1.00 83.00 90 SER A N 1
ATOM 714 C CA . SER A 1 90 ? 5.856 -3.619 13.097 1.00 83.00 90 SER A CA 1
ATOM 715 C C . SER A 1 90 ? 5.460 -3.636 14.575 1.00 83.00 90 SER A C 1
ATOM 717 O O . SER A 1 90 ? 6.231 -4.127 15.397 1.00 83.00 90 SER A O 1
ATOM 719 N N . THR A 1 91 ? 4.298 -3.084 14.932 1.00 83.56 91 THR A N 1
ATOM 720 C CA . THR A 1 91 ? 3.765 -3.141 16.296 1.00 83.56 91 THR A CA 1
ATOM 721 C C . THR A 1 91 ? 2.381 -3.785 16.291 1.00 83.56 91 THR A C 1
ATOM 723 O O . THR A 1 91 ? 1.618 -3.578 15.339 1.00 83.56 91 THR A O 1
ATOM 726 N N . PRO A 1 92 ? 2.019 -4.547 17.340 1.00 82.19 92 PRO A N 1
ATOM 727 C CA . PRO A 1 92 ? 0.676 -5.092 17.468 1.00 82.19 92 PRO A CA 1
ATOM 728 C C . PRO A 1 92 ? -0.377 -3.982 17.362 1.00 82.19 92 PRO A C 1
ATOM 730 O O . PRO A 1 92 ? -0.318 -2.971 18.069 1.00 82.19 92 PRO A O 1
ATOM 733 N N . SER A 1 93 ? -1.332 -4.179 16.457 1.00 83.31 93 SER A N 1
ATOM 734 C CA . SER A 1 93 ? -2.405 -3.229 16.164 1.00 83.31 93 SER A CA 1
ATOM 735 C C . SER A 1 93 ? -3.761 -3.885 16.379 1.00 83.31 93 SER A C 1
ATOM 737 O O . SER A 1 93 ? -3.940 -5.072 16.099 1.00 83.31 93 SER A O 1
ATOM 739 N N . LYS A 1 94 ? -4.731 -3.113 16.870 1.00 87.38 94 LYS A N 1
ATOM 740 C CA . LYS A 1 94 ? -6.121 -3.566 16.997 1.00 87.38 94 LYS A CA 1
ATOM 741 C C . LYS A 1 94 ? -6.808 -3.528 15.627 1.00 87.38 94 LYS A C 1
ATOM 743 O O . LYS A 1 94 ? -6.683 -2.545 14.896 1.00 87.38 94 LYS A O 1
ATOM 748 N N . ILE A 1 95 ? -7.565 -4.577 15.310 1.00 87.56 95 ILE A N 1
ATOM 749 C CA . ILE A 1 95 ? -8.439 -4.639 14.130 1.00 87.56 95 ILE A CA 1
ATOM 750 C C . ILE A 1 95 ? -9.885 -4.586 14.615 1.00 87.56 95 ILE A C 1
ATOM 752 O O . ILE A 1 95 ? -10.243 -5.275 15.570 1.00 87.56 95 ILE A O 1
ATOM 756 N N . LEU A 1 96 ? -10.705 -3.761 13.970 1.00 87.75 96 LEU A N 1
ATOM 757 C CA . LEU A 1 96 ? -12.118 -3.605 14.290 1.00 87.75 96 LEU A CA 1
ATOM 758 C C . LEU A 1 96 ? -12.957 -3.784 13.023 1.00 87.75 96 LEU A C 1
ATOM 760 O O . LEU A 1 96 ? -12.801 -3.037 12.063 1.00 87.75 96 LEU A O 1
ATOM 764 N N . GLU A 1 97 ? -13.868 -4.752 13.041 1.00 90.44 97 GLU A N 1
ATOM 765 C CA . GLU A 1 97 ? -14.826 -4.986 11.959 1.00 90.44 97 GLU A CA 1
ATOM 766 C C . GLU A 1 97 ? -16.215 -4.544 12.407 1.00 90.44 97 GLU A C 1
ATOM 768 O O . GLU A 1 97 ? -16.767 -5.068 13.376 1.00 90.44 97 GLU A O 1
ATOM 773 N N . ILE A 1 98 ? -16.767 -3.539 11.728 1.00 89.25 98 ILE A N 1
ATOM 774 C CA . ILE A 1 98 ? -18.070 -2.967 12.070 1.00 89.25 98 ILE A CA 1
ATOM 775 C C . ILE A 1 98 ? -18.890 -2.682 10.823 1.00 89.25 98 ILE A C 1
ATOM 777 O O . ILE A 1 98 ? -18.376 -2.240 9.798 1.00 89.25 98 ILE A O 1
ATOM 781 N N . SER A 1 99 ? -20.199 -2.872 10.936 1.00 89.88 99 SER A N 1
ATOM 782 C CA . SER A 1 99 ? -21.141 -2.388 9.937 1.00 89.88 99 SER A CA 1
ATOM 783 C C . SER A 1 99 ? -21.814 -1.108 10.412 1.00 89.88 99 SER A C 1
ATOM 785 O O . SER A 1 99 ? -22.451 -1.088 11.464 1.00 89.88 99 SER A O 1
ATOM 787 N N . LEU A 1 100 ? -21.719 -0.056 9.609 1.00 88.12 100 LEU A N 1
ATOM 788 C CA . LEU A 1 100 ? -22.313 1.250 9.871 1.00 88.12 100 LEU A CA 1
ATOM 789 C C . LEU A 1 100 ? -23.165 1.698 8.680 1.00 88.12 100 LEU A C 1
ATOM 791 O O . LEU A 1 100 ? -23.187 1.069 7.624 1.00 88.12 100 LEU A O 1
ATOM 795 N N . LYS A 1 101 ? -23.888 2.806 8.846 1.00 89.69 101 LYS A N 1
ATOM 796 C CA . LYS A 1 101 ? -24.555 3.475 7.725 1.00 89.69 101 LYS A CA 1
ATOM 797 C C . LYS A 1 101 ? -23.510 3.920 6.698 1.00 89.69 101 LYS A C 1
ATOM 799 O O . LYS A 1 101 ? -22.430 4.372 7.083 1.00 89.69 101 LYS A O 1
ATOM 804 N N . ASN A 1 102 ? -23.846 3.848 5.412 1.00 86.56 102 ASN A N 1
ATOM 805 C CA . ASN A 1 102 ? -22.956 4.253 4.327 1.00 86.56 102 ASN A CA 1
ATOM 806 C C . ASN A 1 102 ? -22.772 5.782 4.249 1.00 86.56 102 ASN A C 1
ATOM 808 O O . ASN A 1 102 ? -23.358 6.464 3.415 1.00 86.56 102 ASN A O 1
ATOM 812 N N . ASN A 1 103 ? -21.987 6.330 5.172 1.00 87.50 103 ASN A N 1
ATOM 813 C CA . ASN A 1 103 ? -21.619 7.748 5.221 1.00 87.50 103 ASN A CA 1
ATOM 814 C C . ASN A 1 103 ? -20.147 7.941 5.623 1.00 87.50 103 ASN A C 1
ATOM 816 O O . ASN A 1 103 ? -19.758 8.981 6.149 1.00 87.50 103 ASN A O 1
ATOM 820 N N . ILE A 1 104 ? -19.343 6.894 5.457 1.00 87.69 104 ILE A N 1
ATOM 821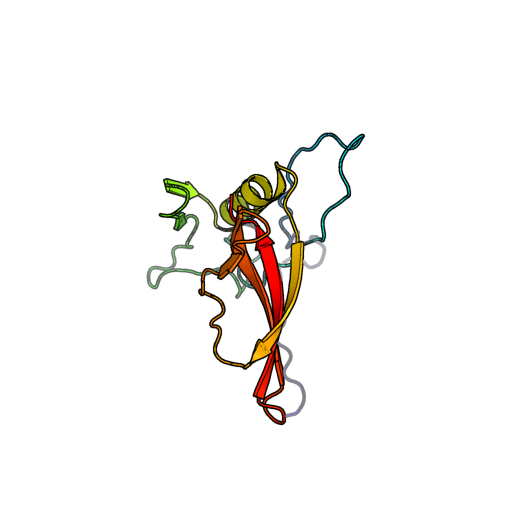 C CA . ILE A 1 104 ? -17.929 6.874 5.820 1.00 87.69 104 ILE A CA 1
ATOM 822 C C . ILE A 1 104 ? -17.142 6.780 4.528 1.00 87.69 104 ILE A C 1
ATOM 824 O O . ILE A 1 104 ? -17.474 5.983 3.657 1.00 87.69 104 ILE A O 1
ATOM 828 N N . TYR A 1 105 ? -16.115 7.609 4.399 1.00 88.12 105 TYR A N 1
ATOM 829 C CA . TYR A 1 105 ? -15.251 7.599 3.233 1.00 88.12 105 TYR A CA 1
ATOM 830 C C . TYR A 1 105 ? -14.016 6.730 3.505 1.00 88.12 105 TYR A C 1
ATOM 832 O O . TYR A 1 105 ? -13.577 6.640 4.652 1.00 88.12 105 TYR A O 1
ATOM 840 N N . PRO A 1 106 ? -13.380 6.151 2.472 1.00 84.75 106 PRO A N 1
ATOM 841 C CA . PRO A 1 106 ? -12.149 5.372 2.644 1.00 84.75 106 PRO A CA 1
ATOM 842 C C . PRO A 1 106 ? -10.991 6.152 3.290 1.00 84.75 106 PRO A C 1
ATOM 844 O O . PRO A 1 106 ? -10.095 5.569 3.882 1.00 84.75 106 PRO A O 1
ATOM 847 N N . TYR A 1 107 ? -11.006 7.484 3.193 1.00 85.62 107 TYR A N 1
ATOM 848 C CA . TYR A 1 107 ? -10.020 8.376 3.814 1.00 85.62 107 TYR A CA 1
ATOM 849 C C . TYR A 1 107 ? -10.474 8.932 5.176 1.00 85.62 107 TYR A C 1
ATOM 851 O O . TYR A 1 107 ? -9.819 9.812 5.738 1.00 85.62 107 TYR A O 1
ATOM 859 N N . SER A 1 108 ? -11.615 8.478 5.703 1.00 88.00 108 SER A N 1
ATOM 860 C CA . SER A 1 108 ? -12.116 8.918 7.003 1.00 88.00 108 SER A CA 1
ATOM 861 C C . SER A 1 108 ? -11.255 8.369 8.138 1.00 88.00 108 SER A C 1
ATOM 863 O O . SER A 1 108 ? -10.867 7.203 8.148 1.00 88.00 108 SER A O 1
ATOM 865 N N . LYS A 1 109 ? -11.009 9.218 9.139 1.00 87.44 109 LYS A N 1
ATOM 866 C CA . LYS A 1 109 ? -10.451 8.808 10.427 1.00 87.44 109 LYS A CA 1
ATOM 867 C C . LYS A 1 109 ? -11.596 8.532 11.397 1.00 87.44 109 LYS A C 1
ATOM 869 O O . LYS A 1 109 ? -12.510 9.348 11.507 1.00 87.44 109 LYS A O 1
ATOM 874 N N . LEU A 1 110 ? -11.525 7.416 12.113 1.00 88.06 110 LEU A N 1
ATOM 875 C CA . LEU A 1 110 ? -12.507 7.038 13.124 1.00 88.06 110 LEU A CA 1
ATOM 876 C C . LEU A 1 110 ? -11.845 7.017 14.500 1.00 88.06 110 LEU A C 1
ATOM 878 O O . LEU A 1 110 ? -10.713 6.568 14.645 1.00 88.06 110 LEU A O 1
ATOM 882 N N . ILE A 1 111 ? -12.548 7.519 15.511 1.00 87.06 111 ILE A N 1
ATOM 883 C CA . ILE A 1 111 ? -12.078 7.525 16.898 1.00 87.06 111 ILE A CA 1
ATOM 884 C C . ILE A 1 111 ? -13.027 6.645 17.695 1.00 87.06 111 ILE A C 1
ATOM 886 O O . ILE A 1 111 ? -14.241 6.853 17.663 1.00 87.06 111 ILE A O 1
ATOM 890 N N . ASN A 1 112 ? -12.477 5.652 18.391 1.00 83.06 112 ASN A N 1
ATOM 891 C CA . ASN A 1 112 ? -13.248 4.841 19.320 1.00 83.06 112 ASN A CA 1
ATOM 892 C C . ASN A 1 112 ? -12.895 5.248 20.753 1.00 83.06 112 ASN A C 1
ATOM 894 O O . ASN A 1 112 ? -11.833 4.888 21.256 1.00 83.06 112 ASN A O 1
ATOM 898 N N . ASN A 1 113 ? -13.815 5.953 21.414 1.00 83.88 113 ASN A N 1
ATOM 899 C CA . ASN A 1 113 ? -13.628 6.435 22.785 1.00 83.88 113 ASN A CA 1
ATOM 900 C C . ASN A 1 113 ? -13.483 5.299 23.813 1.00 83.88 113 ASN A C 1
ATOM 902 O O . ASN A 1 113 ? -12.905 5.511 24.869 1.00 83.88 113 ASN A O 1
ATOM 906 N N . THR A 1 114 ? -14.000 4.098 23.535 1.00 84.62 114 THR A N 1
ATOM 907 C CA . THR A 1 114 ? -13.884 2.945 24.444 1.00 84.62 114 THR A CA 1
ATOM 908 C C . THR A 1 114 ? -12.503 2.300 24.374 1.00 84.62 114 THR A C 1
ATOM 910 O O . THR A 1 114 ? -12.007 1.799 25.377 1.00 84.62 114 THR A O 1
ATOM 913 N N . LEU A 1 115 ? -11.885 2.294 23.190 1.00 83.38 115 LEU A N 1
ATOM 914 C CA . LEU A 1 115 ? -10.561 1.701 22.979 1.00 83.38 115 LEU A CA 1
ATOM 915 C C . LEU A 1 115 ? -9.419 2.715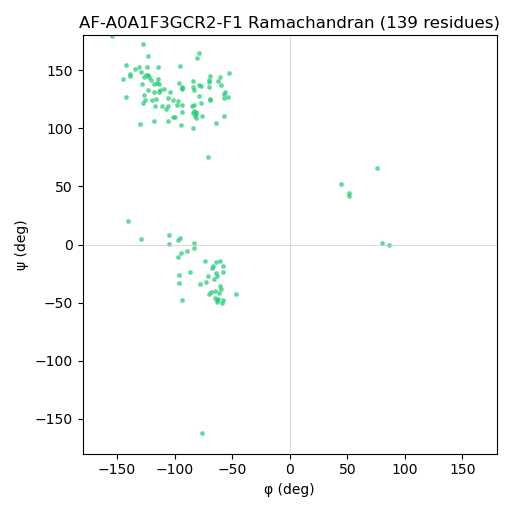 23.100 1.00 83.38 115 LEU A C 1
ATOM 917 O O . LEU A 1 115 ? -8.266 2.286 23.053 1.00 83.38 115 LEU A O 1
ATOM 921 N N . ASP A 1 116 ? -9.756 4.004 23.228 1.00 84.44 116 ASP A N 1
ATOM 922 C CA . ASP A 1 116 ? -8.849 5.158 23.230 1.00 84.44 116 ASP A CA 1
ATOM 923 C C . ASP A 1 116 ? -7.803 5.055 22.112 1.00 84.44 116 ASP A C 1
ATOM 925 O O . ASP A 1 116 ? -6.593 5.006 22.320 1.00 84.44 116 ASP A O 1
ATOM 929 N N . SER A 1 117 ? -8.285 4.833 20.888 1.00 85.56 117 SER A N 1
ATOM 930 C CA . SER A 1 117 ? -7.428 4.593 19.726 1.00 85.56 117 SER A CA 1
ATOM 931 C C . SER A 1 117 ? -8.036 5.211 18.468 1.00 85.56 117 SER A C 1
ATOM 933 O O . SER A 1 117 ? -9.258 5.191 18.268 1.00 85.56 117 SER A O 1
ATOM 935 N N . GLU A 1 118 ? -7.170 5.763 17.617 1.00 90.25 118 GLU A N 1
ATOM 936 C CA . GLU A 1 118 ? -7.532 6.211 16.274 1.00 90.25 118 GLU A CA 1
ATOM 937 C C . GLU A 1 118 ? -7.492 5.023 15.309 1.00 90.25 118 GLU A C 1
ATOM 939 O O . GLU A 1 118 ? -6.585 4.197 15.358 1.00 90.25 118 GLU A O 1
ATOM 944 N N . PHE A 1 119 ? -8.451 4.967 14.394 1.00 90.00 119 PHE A N 1
ATOM 945 C CA . PHE A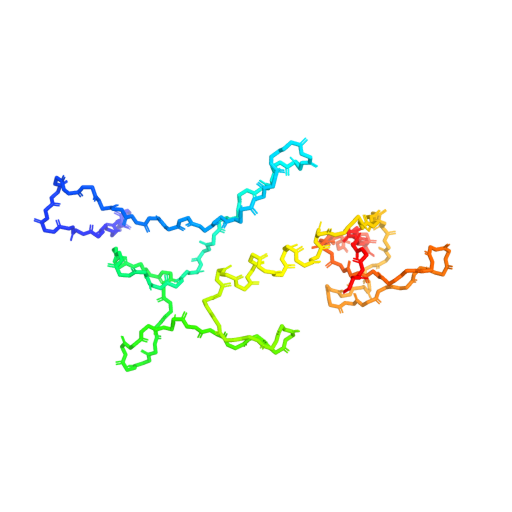 1 119 ? -8.570 3.927 13.384 1.00 90.00 119 PHE A CA 1
ATOM 946 C C . PHE A 1 119 ? -8.626 4.534 11.983 1.00 90.00 119 PHE A C 1
ATOM 948 O O . PHE A 1 119 ? -9.205 5.606 11.764 1.00 90.00 119 PHE A O 1
ATOM 955 N N . ILE A 1 120 ? -8.041 3.815 11.030 1.00 90.00 120 ILE A N 1
ATOM 956 C CA . ILE A 1 120 ? -8.117 4.078 9.593 1.00 90.00 120 ILE A CA 1
ATOM 957 C C . ILE A 1 120 ? -8.861 2.940 8.896 1.00 90.00 120 ILE A C 1
ATOM 959 O O . ILE A 1 120 ? -8.877 1.808 9.381 1.00 90.00 120 ILE A O 1
ATOM 963 N N . VAL A 1 121 ? -9.490 3.248 7.763 1.00 88.50 121 VAL A N 1
ATOM 964 C CA . VAL A 1 121 ? -10.180 2.248 6.941 1.00 88.50 121 VAL A CA 1
ATOM 965 C C . VAL A 1 121 ? -9.147 1.443 6.152 1.00 88.50 121 VAL A C 1
ATOM 967 O O . VAL A 1 121 ? -8.372 2.015 5.390 1.00 88.50 121 VAL A O 1
ATOM 970 N N . ASP A 1 122 ? -9.148 0.126 6.341 1.00 87.69 122 ASP A N 1
ATOM 971 C CA . ASP A 1 122 ? -8.327 -0.831 5.588 1.00 87.69 122 ASP A CA 1
ATOM 972 C C . ASP A 1 122 ? -9.111 -1.383 4.391 1.00 87.69 122 ASP A C 1
ATOM 974 O O . ASP A 1 122 ? -8.649 -1.342 3.252 1.00 87.69 122 ASP A O 1
ATOM 978 N N . SER A 1 123 ? -10.358 -1.801 4.625 1.00 88.12 123 SER A N 1
ATOM 979 C CA . SER A 1 123 ? -11.279 -2.202 3.564 1.00 88.12 123 SER A CA 1
ATOM 980 C C . SER A 1 123 ? -12.714 -1.768 3.859 1.00 88.12 123 SER A C 1
ATOM 982 O O . SER A 1 123 ? -13.110 -1.554 5.009 1.00 88.12 123 SER A O 1
ATOM 984 N N . MET A 1 124 ? -13.491 -1.595 2.790 1.00 90.06 124 MET A N 1
ATOM 985 C CA . MET A 1 124 ? -14.880 -1.159 2.850 1.00 90.06 124 MET A CA 1
ATOM 986 C C . MET A 1 124 ? -15.700 -1.895 1.795 1.00 90.06 124 MET A C 1
ATOM 988 O O . M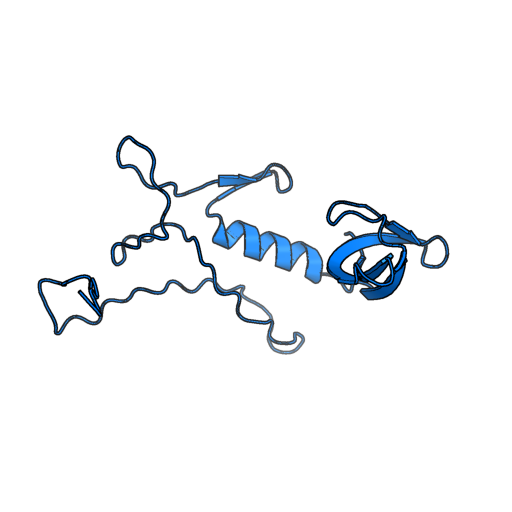ET A 1 124 ? -15.372 -1.856 0.610 1.00 90.06 124 MET A O 1
ATOM 992 N N . GLU A 1 125 ? -16.791 -2.513 2.228 1.00 92.00 125 GLU A N 1
ATOM 993 C CA . GLU A 1 125 ? -17.811 -3.101 1.366 1.00 92.00 125 GLU A CA 1
ATOM 994 C C . GLU A 1 125 ? -19.109 -2.312 1.528 1.00 92.00 125 GLU A C 1
ATOM 996 O O . GLU A 1 125 ? -19.532 -2.035 2.653 1.00 92.00 125 GLU A O 1
ATOM 1001 N N . VAL A 1 126 ? -19.725 -1.919 0.411 1.00 91.38 126 VAL A N 1
ATOM 1002 C CA . VAL A 1 126 ? -20.916 -1.063 0.399 1.00 91.38 126 VAL A CA 1
ATOM 1003 C C . VAL A 1 126 ? -22.092 -1.806 -0.203 1.00 91.38 126 VAL A C 1
ATOM 1005 O O . VAL A 1 126 ? -22.089 -2.146 -1.384 1.00 91.38 126 VAL A O 1
ATOM 1008 N N . ASP A 1 127 ? -23.132 -1.973 0.602 1.00 90.44 127 ASP A N 1
ATOM 1009 C CA . ASP A 1 127 ? -24.443 -2.415 0.161 1.00 90.44 127 ASP A CA 1
ATOM 1010 C C . ASP A 1 127 ? -25.328 -1.190 -0.097 1.00 90.44 127 ASP A C 1
ATOM 1012 O O . ASP A 1 127 ? -25.840 -0.537 0.822 1.00 90.44 127 ASP A O 1
ATOM 1016 N N . TYR A 1 128 ? -25.498 -0.864 -1.377 1.00 90.12 128 TYR A N 1
ATOM 1017 C CA . TYR A 1 128 ? -26.316 0.268 -1.808 1.00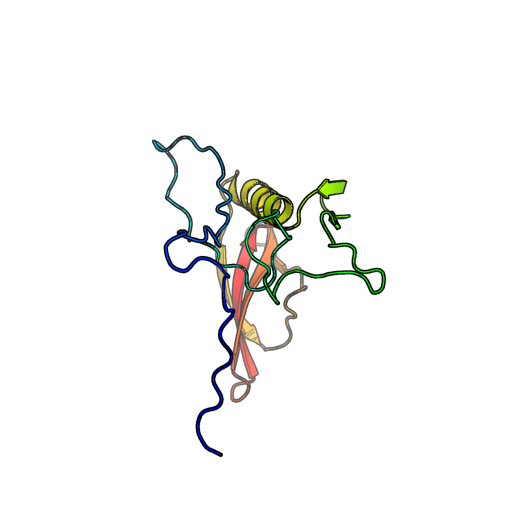 90.12 128 TYR A CA 1
ATOM 1018 C C . TYR A 1 128 ? -27.816 0.041 -1.601 1.00 90.12 128 TYR A C 1
ATOM 1020 O O . TYR A 1 128 ? -28.540 1.016 -1.409 1.00 90.12 128 TYR A O 1
ATOM 1028 N N . PHE A 1 129 ? -28.288 -1.210 -1.615 1.00 90.62 129 PHE A N 1
ATOM 1029 C CA . PHE A 1 129 ? -29.710 -1.515 -1.450 1.00 90.62 129 PHE A CA 1
ATOM 1030 C C . PHE A 1 129 ? -30.162 -1.231 -0.013 1.00 90.62 129 PHE A C 1
ATOM 1032 O O . PHE A 1 129 ? -31.201 -0.610 0.200 1.00 90.62 129 PHE A O 1
ATOM 1039 N N . PHE A 1 130 ? -29.343 -1.612 0.972 1.00 90.69 130 PHE A N 1
ATOM 1040 C CA . PHE A 1 130 ? -29.622 -1.371 2.393 1.00 90.69 130 PHE A CA 1
ATOM 1041 C C . PHE A 1 130 ? -28.936 -0.121 2.972 1.00 90.69 130 PHE A C 1
ATOM 1043 O O . PHE A 1 130 ? -29.060 0.145 4.169 1.00 90.69 130 PHE A O 1
ATOM 1050 N N . ASN A 1 131 ? -28.228 0.665 2.150 1.00 89.88 131 ASN A N 1
ATOM 1051 C CA . ASN A 1 131 ? -27.468 1.854 2.564 1.00 89.88 131 ASN A CA 1
ATOM 1052 C C . ASN A 1 131 ? -26.503 1.580 3.742 1.00 89.88 131 ASN A C 1
ATOM 1054 O O . ASN A 1 131 ? -26.386 2.369 4.691 1.00 89.88 131 ASN A O 1
ATOM 1058 N N . LYS A 1 132 ? -25.831 0.427 3.688 1.00 90.31 132 LYS A N 1
ATOM 1059 C CA . LYS A 1 132 ? -24.997 -0.132 4.757 1.00 90.31 132 LYS A CA 1
ATOM 1060 C C . LYS A 1 132 ? -23.572 -0.318 4.250 1.00 90.31 132 LYS A C 1
ATOM 1062 O O . LYS A 1 132 ? -23.375 -0.755 3.123 1.00 90.31 132 LYS A O 1
ATOM 1067 N N . SER A 1 133 ? -22.595 -0.038 5.103 1.00 90.75 133 SER A N 1
ATOM 1068 C CA . SER A 1 133 ? -21.186 -0.274 4.803 1.00 90.75 133 SER A CA 1
ATOM 1069 C C . SER A 1 133 ? -20.541 -1.110 5.890 1.00 90.75 133 SER A C 1
ATOM 1071 O O . SER A 1 133 ? -20.641 -0.780 7.073 1.00 90.75 133 SER A O 1
ATOM 1073 N N . THR A 1 134 ? -19.877 -2.185 5.488 1.00 91.19 134 THR A N 1
ATOM 1074 C CA . THR A 1 134 ? -19.050 -3.012 6.365 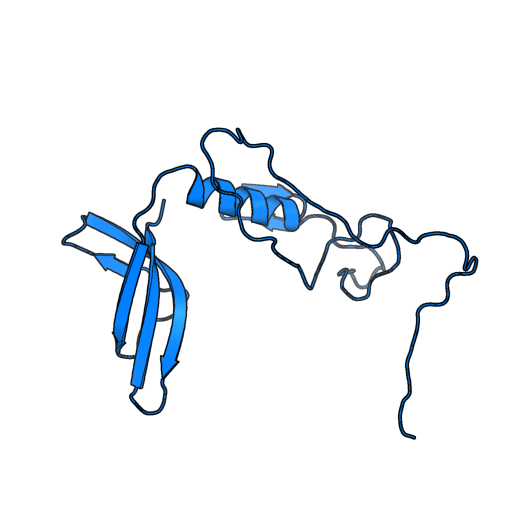1.00 91.19 134 THR A CA 1
ATOM 1075 C C . THR A 1 134 ? -17.607 -2.566 6.211 1.00 91.19 134 THR A C 1
ATOM 1077 O O . THR A 1 134 ? -17.083 -2.498 5.102 1.00 91.19 134 THR A O 1
ATOM 1080 N N . LEU A 1 135 ? -16.990 -2.200 7.328 1.00 90.81 135 LEU A N 1
ATOM 1081 C CA . LEU A 1 135 ? -15.665 -1.605 7.390 1.00 90.81 135 LEU A CA 1
ATOM 1082 C C . LEU A 1 135 ? -14.745 -2.518 8.184 1.00 90.81 135 LEU A C 1
ATOM 1084 O O . LEU A 1 135 ? -15.074 -2.889 9.314 1.00 90.81 135 LEU A O 1
ATOM 1088 N N . LYS A 1 136 ? -13.572 -2.798 7.621 1.00 91.75 136 LYS A N 1
ATOM 1089 C CA . LYS A 1 136 ? -12.429 -3.308 8.370 1.00 91.75 136 LYS A CA 1
ATOM 1090 C C . LYS A 1 136 ? -11.521 -2.136 8.693 1.00 91.75 136 LYS A C 1
ATOM 1092 O O . LYS A 1 136 ? -11.054 -1.427 7.802 1.00 91.75 136 LYS A O 1
ATOM 1097 N N . LEU A 1 137 ? -11.318 -1.908 9.979 1.00 90.19 137 LEU A N 1
ATOM 1098 C CA . LEU A 1 137 ? -10.565 -0.786 10.504 1.00 90.19 137 LEU A CA 1
ATOM 1099 C C . LEU A 1 137 ? -9.296 -1.289 11.171 1.00 90.19 137 LEU A C 1
ATOM 1101 O O . LEU A 1 137 ? -9.328 -2.263 11.923 1.00 90.19 137 LEU A O 1
ATOM 1105 N N . VAL A 1 138 ? -8.194 -0.589 10.937 1.00 90.25 138 VAL A N 1
ATOM 1106 C CA . VAL A 1 138 ? -6.905 -0.879 11.563 1.00 90.25 138 VAL A CA 1
ATOM 1107 C C . VAL A 1 138 ? -6.490 0.325 12.390 1.00 90.25 138 VAL A C 1
ATOM 1109 O O . VAL A 1 138 ? -6.684 1.474 11.993 1.00 90.25 138 VAL A O 1
ATOM 1112 N N . GLU A 1 139 ? -5.960 0.058 13.577 1.00 89.50 139 GLU A N 1
ATOM 1113 C CA . GLU A 1 139 ? -5.418 1.086 14.453 1.00 89.50 139 GLU A CA 1
ATOM 1114 C C . GLU A 1 139 ? -4.332 1.901 13.741 1.00 89.50 139 GLU A C 1
ATOM 1116 O O . GLU A 1 139 ? -3.408 1.362 13.128 1.00 89.50 139 GLU A O 1
ATOM 1121 N N . LYS A 1 140 ? -4.438 3.222 13.827 1.00 85.38 140 LYS A N 1
ATOM 1122 C CA . LYS A 1 140 ? -3.446 4.128 13.273 1.00 85.38 140 LYS A CA 1
ATOM 1123 C C . LYS A 1 140 ? -2.243 4.204 14.213 1.00 85.38 140 LYS A C 1
ATOM 1125 O O . LYS A 1 140 ? -2.410 4.505 15.394 1.00 85.38 140 LYS A O 1
ATOM 1130 N N . LYS A 1 141 ? -1.047 3.983 13.671 1.00 80.00 141 LYS A N 1
ATOM 1131 C CA . LYS A 1 141 ? 0.232 4.180 14.363 1.00 80.00 141 LYS A CA 1
ATOM 1132 C C . LYS A 1 141 ? 0.959 5.416 13.836 1.00 80.00 141 LYS A C 1
ATOM 1134 O O . LYS A 1 141 ? 0.694 5.817 12.676 1.00 80.00 141 LYS A O 1
#

Sequence (141 aa):
MKNLKLEIYSPNPEREIDTDTVYENIINEDYVKEGETIGLKICTYTGKSLSYSSPFLSNGSYILTLTNSALNVTQTPEKTIIQRLVKQYSTPSKILEISLKNNIYPYSKLINNTLDSEFIVDSMEVDYFFNKSTLKLVEKK

Mean predicted aligned error: 10.2 Å

Nearest PDB structures (foldseek):
  2gjg-assembly1_A-2  TM=6.499E-01  e=4.887E-01  Pseudomonas putida KT2440
  3kyf-assembly1_A  TM=6.312E-01  e=5.178E-01  Pseudomonas putida KT2440
  5uvn-assembly1_D  TM=4.519E-01  e=8.231E-01  Escherichia coli K-12
  3fge-assembly1_A-2  TM=6.521E-01  e=5.568E+00  Shewanella frigidimarina NCIMB 400

Secondary structure (DSSP, 8-state):
----------S-TTS-------------GGG-PPPPP---SS----SSS--TTS-B-TTS-B---EEETTTTEEE-HHHHHHHHHHHHHSS---EEEEEEES---TT-EEEETTTTEEEEEEEEEEETTTTEEEEEEEE--

Foldseek 3Di:
DPDDDDDDDDPDPPDPQPPDDDDDDDDDPPPDDDDDDDDDQAADDPVTDDDPSFDDDPVRHTDAWDQDPVVRDIGGPVVVVVVVCCVQVVDDKDKDKDKDAQPADQQDWDADPVVRFIWHFPDWDADPVVRMIITIIITDD

pLDDT: mean 81.83, std 11.22, range [43.25, 93.62]

Solvent-accessible surface area (backbone atoms only — not comparable to full-atom values): 9467 Å² total; per-residue (Å²): 139,84,83,90,81,90,75,89,82,62,98,54,86,85,57,84,75,69,72,80,84,86,84,85,79,95,72,68,71,95,81,52,80,86,75,84,86,81,85,75,81,63,47,66,73,81,86,55,67,93,55,95,40,36,58,59,46,99,87,72,48,67,55,60,63,44,78,39,81,92,76,72,45,75,41,41,65,68,60,53,52,51,53,50,50,49,64,62,64,72,48,96,64,61,74,47,79,48,75,44,68,65,81,76,55,76,85,42,78,45,74,42,83,90,74,73,44,48,29,34,54,75,46,77,48,76,42,76,91,77,47,32,24,42,35,37,29,36,47,62,127